Protein AF-A0A0L0W100-F1 (afdb_monomer_lite)

Secondary structure (DSSP, 8-state):
--HHHHHHHHHHHHHHHHHHHHHHHHHHH---EE-SSS-TT--EEEEEEEEEE-TTT-SEEEEEEEPEEPTT-TTEEE-TTTT--EEEEE-TT---PPTT-TT-SEEESSSSSS-HHHHEEEPPPPPGGG-STT---

Radius of gyration: 18.59 Å; chains: 1; bounding box: 37×62×39 Å

Organism: NCBI:txid1165861

Structure (mmCIF, N/CA/C/O backbone):
data_AF-A0A0L0W100-F1
#
_entry.id   AF-A0A0L0W100-F1
#
loop_
_atom_site.group_PDB
_atom_site.id
_atom_site.type_symbol
_atom_site.label_atom_id
_atom_site.label_alt_id
_atom_site.label_comp_id
_atom_site.label_asym_id
_atom_site.label_entity_id
_atom_site.label_seq_id
_atom_site.pdbx_PDB_ins_code
_atom_site.Cartn_x
_atom_site.Cartn_y
_atom_site.Cartn_z
_atom_site.occupancy
_atom_site.B_iso_or_equiv
_atom_site.auth_seq_id
_atom_site.auth_comp_id
_atom_site.auth_asym_id
_atom_site.auth_atom_id
_atom_site.pdbx_PDB_model_num
ATOM 1 N N . MET A 1 1 ? -12.380 48.234 16.133 1.00 44.94 1 MET A N 1
ATOM 2 C CA . MET A 1 1 ? -12.571 46.849 15.640 1.00 44.94 1 MET A CA 1
ATOM 3 C C . MET A 1 1 ? -11.277 46.047 15.811 1.00 44.94 1 MET A C 1
ATOM 5 O O . MET A 1 1 ? -10.502 45.949 14.878 1.00 44.94 1 MET A O 1
ATOM 9 N N . LEU A 1 2 ? -10.997 45.507 17.001 1.00 48.19 2 LEU A N 1
ATOM 10 C CA . LEU A 1 2 ? -9.831 44.625 17.254 1.00 48.19 2 LEU A CA 1
ATOM 11 C C . LEU A 1 2 ? -10.237 43.273 17.872 1.00 48.19 2 LEU A C 1
ATOM 13 O O . LEU A 1 2 ? -9.420 42.365 17.987 1.00 48.19 2 LEU A O 1
ATOM 17 N N . LEU A 1 3 ? -11.524 43.111 18.201 1.00 46.69 3 LEU A N 1
ATOM 18 C CA . LEU A 1 3 ? -12.111 41.881 18.743 1.00 46.69 3 LEU A CA 1
ATOM 19 C C . LEU A 1 3 ? -12.396 40.811 17.671 1.00 46.69 3 LEU A C 1
ATOM 21 O O . LEU A 1 3 ? -12.680 39.671 18.017 1.00 46.69 3 LEU A O 1
ATOM 25 N N . SER A 1 4 ? -12.295 41.143 16.378 1.00 55.00 4 SER A N 1
ATOM 26 C CA . SER A 1 4 ? -12.703 40.231 15.299 1.00 55.00 4 SER A CA 1
ATOM 27 C C . SER A 1 4 ? -11.618 39.242 14.865 1.00 55.00 4 SER A C 1
ATOM 29 O O . SER A 1 4 ? -11.954 38.184 14.356 1.00 55.00 4 SER A O 1
ATOM 31 N N . ILE A 1 5 ? -10.327 39.543 15.050 1.00 52.78 5 ILE A N 1
ATOM 32 C CA . ILE A 1 5 ? -9.242 38.723 14.470 1.00 52.78 5 ILE A CA 1
ATOM 33 C C . ILE A 1 5 ? -8.866 37.553 15.391 1.00 52.78 5 ILE A C 1
ATOM 35 O O . ILE A 1 5 ? -8.654 36.436 14.925 1.00 52.78 5 ILE A O 1
ATOM 39 N N . ARG A 1 6 ? -8.840 37.777 16.714 1.00 52.38 6 ARG A N 1
ATOM 40 C CA . ARG A 1 6 ? -8.508 36.723 17.690 1.00 52.38 6 ARG A CA 1
ATOM 41 C C . ARG A 1 6 ? -9.576 35.629 17.751 1.00 52.38 6 ARG A C 1
ATOM 43 O O . ARG A 1 6 ? -9.224 34.460 17.834 1.00 52.38 6 ARG A O 1
ATOM 50 N N . SER A 1 7 ? -10.856 35.984 17.640 1.00 54.03 7 SER A N 1
ATOM 51 C CA . SER A 1 7 ? -11.954 35.007 17.680 1.00 54.03 7 SER A CA 1
ATOM 52 C C . SER A 1 7 ? -12.000 34.107 16.436 1.00 54.03 7 SER A C 1
ATOM 54 O O . SER A 1 7 ? -12.275 32.917 16.558 1.00 54.03 7 SER A O 1
ATOM 56 N N . ILE A 1 8 ? -11.661 34.634 15.251 1.00 55.41 8 ILE A N 1
ATOM 57 C CA . ILE A 1 8 ? -11.603 33.851 13.999 1.00 55.41 8 ILE A CA 1
ATOM 58 C C . ILE A 1 8 ? -10.456 32.826 14.032 1.00 55.41 8 ILE A C 1
ATOM 60 O O . ILE A 1 8 ? -10.614 31.696 13.564 1.00 55.41 8 ILE A O 1
ATOM 64 N N . LEU A 1 9 ? -9.314 33.191 14.623 1.00 55.81 9 LEU A N 1
ATOM 65 C CA . LEU A 1 9 ? -8.173 32.282 14.774 1.00 55.81 9 LEU A CA 1
ATOM 66 C C . LEU A 1 9 ? -8.485 31.110 15.715 1.00 55.81 9 LEU A C 1
ATOM 68 O O . LEU A 1 9 ? -8.106 29.981 15.432 1.00 55.81 9 LEU A O 1
ATOM 72 N N . VAL A 1 10 ? -9.219 31.342 16.806 1.00 57.91 10 VAL A N 1
ATOM 73 C CA . VAL A 1 10 ? -9.572 30.266 17.750 1.00 57.91 10 VAL A CA 1
ATOM 74 C C . VAL A 1 10 ? -10.558 29.272 17.122 1.00 57.91 10 VAL A C 1
ATOM 76 O O . VAL A 1 10 ? -10.384 28.064 17.264 1.00 57.91 10 VAL A O 1
ATOM 79 N N . LEU A 1 11 ? -11.551 29.756 16.370 1.00 55.41 11 LEU A N 1
ATOM 80 C CA . LEU A 1 11 ? -12.544 28.901 15.704 1.00 55.41 11 LEU A CA 1
ATOM 81 C C . LEU A 1 11 ? -11.931 28.003 14.618 1.00 55.41 11 LEU A C 1
ATOM 83 O O . LEU A 1 11 ? -12.305 26.837 14.500 1.00 55.41 11 LEU A O 1
ATOM 87 N N . THR A 1 12 ? -10.963 28.511 13.852 1.00 57.66 12 THR A N 1
ATOM 88 C CA . THR A 1 12 ? -10.288 27.724 12.803 1.00 57.66 12 THR A CA 1
ATOM 89 C C . THR A 1 12 ? -9.385 26.630 13.378 1.00 57.66 12 THR A C 1
ATOM 91 O O . THR A 1 12 ? -9.369 25.521 12.847 1.00 57.66 12 THR A O 1
ATOM 94 N N . ILE A 1 13 ? -8.698 26.885 14.497 1.00 59.88 13 ILE A N 1
ATOM 95 C CA . ILE A 1 13 ? -7.870 25.873 15.179 1.00 59.88 13 ILE A CA 1
ATOM 96 C C . ILE A 1 13 ? -8.734 24.708 15.686 1.00 59.88 13 ILE A C 1
ATOM 98 O O . ILE A 1 13 ? -8.358 23.545 15.534 1.00 59.88 13 ILE A O 1
ATOM 102 N N . ILE A 1 14 ? -9.910 25.009 16.240 1.00 58.94 14 ILE A N 1
ATOM 103 C CA . ILE A 1 14 ? -10.836 24.002 16.768 1.00 58.94 14 ILE A CA 1
ATOM 104 C C . ILE A 1 14 ? -11.399 23.125 15.633 1.00 58.94 14 ILE A C 1
ATOM 106 O O . ILE A 1 14 ? -11.377 21.900 15.738 1.00 58.94 14 ILE A O 1
ATOM 110 N N . ALA A 1 15 ? -11.830 23.720 14.515 1.00 56.31 15 ALA A N 1
ATOM 111 C CA . ALA A 1 15 ? -12.375 22.975 13.374 1.00 56.31 15 ALA A CA 1
ATOM 112 C C . ALA A 1 15 ? -11.339 22.048 12.701 1.00 56.31 15 ALA A C 1
ATOM 114 O O . ALA A 1 15 ? -11.639 20.892 12.389 1.00 56.31 15 ALA A O 1
ATOM 115 N N . CYS A 1 16 ? -10.096 22.510 12.531 1.00 57.88 16 CYS A N 1
ATOM 116 C CA . CYS A 1 16 ? -9.009 21.666 12.023 1.00 57.88 16 CYS A CA 1
ATOM 117 C C . CYS A 1 16 ? -8.665 20.513 12.985 1.00 57.88 16 CYS A C 1
ATOM 119 O O . CYS A 1 16 ? -8.305 19.428 12.534 1.00 57.88 16 CYS A O 1
ATOM 121 N N . GLY A 1 17 ? -8.811 20.717 14.300 1.00 59.09 17 GLY A N 1
ATOM 122 C CA . GLY A 1 17 ? -8.607 19.671 15.304 1.00 59.09 17 GLY A CA 1
ATOM 123 C C . GLY A 1 17 ? -9.621 18.526 15.206 1.00 59.09 17 GLY A C 1
ATOM 124 O O . GLY A 1 17 ? -9.226 17.362 15.253 1.00 59.09 17 GLY A O 1
ATOM 125 N N . PHE A 1 18 ? -10.906 18.840 15.007 1.00 58.41 18 PHE A N 1
ATOM 126 C CA . PHE A 1 18 ? -11.958 17.826 14.853 1.00 58.41 18 PHE A CA 1
ATOM 127 C C . PHE A 1 18 ? -11.782 16.996 13.578 1.00 58.41 18 PHE A C 1
ATOM 129 O O . PHE A 1 18 ? -11.772 15.773 13.643 1.00 58.41 18 PHE A O 1
ATOM 136 N N . THR A 1 19 ? -11.521 17.643 12.439 1.00 61.91 19 THR A N 1
ATOM 137 C CA . THR A 1 19 ? -11.316 16.928 11.162 1.00 61.91 19 THR A CA 1
ATOM 138 C C . THR A 1 19 ? -10.099 15.995 11.183 1.00 61.91 19 THR A C 1
ATOM 140 O O . THR A 1 19 ? -10.142 14.902 10.617 1.00 61.91 19 THR A O 1
ATOM 143 N N . ALA A 1 20 ? -9.017 16.379 11.868 1.00 62.88 20 ALA A N 1
ATOM 144 C CA . ALA A 1 20 ? -7.853 15.517 12.053 1.00 62.88 20 ALA A CA 1
ATOM 145 C C . ALA A 1 20 ? -8.137 14.333 13.000 1.00 62.88 20 ALA A C 1
ATOM 147 O O . ALA A 1 20 ? -7.643 13.229 12.761 1.00 62.88 20 ALA A O 1
ATOM 148 N N . ALA A 1 21 ? -8.935 14.544 14.052 1.00 65.06 21 ALA A N 1
ATOM 149 C CA . ALA A 1 21 ? -9.349 13.489 14.977 1.00 65.06 21 ALA A CA 1
ATOM 150 C C . ALA A 1 21 ? -10.291 12.471 14.312 1.00 65.06 21 ALA A C 1
ATOM 152 O O . ALA A 1 21 ? -10.119 11.263 14.504 1.00 65.06 21 ALA A O 1
ATOM 153 N N . ASP A 1 22 ? -11.223 12.944 13.482 1.00 76.31 22 ASP A N 1
ATOM 154 C CA . ASP A 1 22 ? -12.117 12.094 12.695 1.00 76.31 22 ASP A CA 1
ATOM 155 C C . ASP A 1 22 ? -11.322 11.261 11.693 1.00 76.31 22 ASP A C 1
ATOM 157 O O . ASP A 1 22 ? -11.495 10.047 11.629 1.00 76.31 22 ASP A O 1
ATOM 161 N N . LEU A 1 23 ? -10.358 11.870 10.992 1.00 81.12 23 LEU A N 1
ATOM 162 C CA . LEU A 1 23 ? -9.498 11.144 10.061 1.00 81.12 23 LEU A CA 1
ATOM 163 C C . LEU A 1 23 ? -8.668 10.063 10.764 1.00 81.12 23 LEU A C 1
ATOM 165 O O . LEU A 1 23 ? -8.603 8.937 10.280 1.00 81.12 23 LEU A O 1
ATOM 169 N N . ALA A 1 24 ? -8.043 10.376 11.901 1.00 83.31 24 ALA A N 1
ATOM 170 C CA . ALA A 1 24 ? -7.253 9.399 12.649 1.00 83.31 24 ALA A CA 1
ATOM 171 C C . ALA A 1 24 ? -8.117 8.242 13.180 1.00 83.31 24 ALA A C 1
ATOM 173 O O . ALA A 1 24 ? -7.669 7.095 13.223 1.00 83.31 24 ALA A O 1
ATOM 174 N N . THR A 1 25 ? -9.357 8.534 13.572 1.00 83.56 25 THR A N 1
ATOM 175 C CA . THR A 1 25 ? -10.323 7.521 14.006 1.00 83.56 25 THR A CA 1
ATOM 176 C C . THR A 1 25 ? -10.759 6.647 12.833 1.00 83.56 25 THR A C 1
ATOM 178 O O . THR A 1 25 ? -10.712 5.420 12.924 1.00 83.56 25 THR A O 1
ATOM 181 N N . ASP A 1 26 ? -11.102 7.263 11.708 1.00 82.56 26 ASP A N 1
ATOM 182 C CA . ASP A 1 26 ? -11.509 6.583 10.483 1.00 82.56 26 ASP A CA 1
ATOM 183 C C . ASP A 1 26 ? -10.402 5.687 9.920 1.00 82.56 26 ASP A C 1
ATOM 185 O O . ASP A 1 26 ? -10.669 4.554 9.522 1.00 82.56 26 ASP A O 1
ATOM 189 N N . GLN A 1 27 ? -9.151 6.155 9.940 1.00 88.31 27 GLN A N 1
ATOM 190 C CA . GLN A 1 27 ? -7.984 5.376 9.523 1.00 88.31 27 GLN A CA 1
ATOM 191 C C . GLN A 1 27 ? -7.808 4.094 10.338 1.00 88.31 27 GLN A C 1
ATOM 193 O O . GLN A 1 27 ? -7.330 3.105 9.791 1.00 88.31 27 GLN A O 1
ATOM 198 N N . LYS A 1 28 ? -8.178 4.098 11.622 1.00 85.31 28 LYS A N 1
ATOM 199 C CA . LYS A 1 28 ? -8.081 2.913 12.484 1.00 85.31 28 LYS A CA 1
ATOM 200 C C . LYS A 1 28 ? -9.284 1.995 12.364 1.00 85.31 28 LYS A C 1
ATOM 202 O O . LYS A 1 28 ? -9.142 0.797 12.561 1.00 85.31 28 LYS A O 1
ATOM 207 N N . LYS A 1 29 ? -10.466 2.542 12.089 1.00 82.38 29 LYS A N 1
ATOM 208 C CA . LYS A 1 29 ? -11.707 1.769 12.143 1.00 82.38 29 LYS A CA 1
ATOM 209 C C . LYS A 1 29 ? -12.093 1.187 10.788 1.00 82.38 29 LYS A C 1
ATOM 211 O O . LYS A 1 29 ? -12.529 0.049 10.733 1.00 82.38 29 LYS A O 1
ATOM 216 N N . LYS A 1 30 ? -11.916 1.908 9.682 1.00 81.94 30 LYS A N 1
ATOM 217 C CA . LYS A 1 30 ? -12.447 1.466 8.383 1.00 81.94 30 LYS A CA 1
ATOM 218 C C . LYS A 1 30 ? -11.618 0.327 7.780 1.00 81.94 30 LYS A C 1
ATOM 220 O O . LYS A 1 30 ? -10.387 0.401 7.750 1.00 81.94 30 LYS A O 1
ATOM 225 N N . CYS A 1 31 ? -12.293 -0.693 7.257 1.00 80.88 31 CYS A N 1
ATOM 226 C CA . CYS A 1 31 ? -11.704 -1.793 6.494 1.00 80.88 31 CYS A CA 1
ATOM 227 C C . CYS A 1 31 ? -12.204 -1.712 5.048 1.00 80.88 31 CYS A C 1
ATOM 229 O O . CYS A 1 31 ? -13.339 -2.048 4.755 1.00 80.88 31 CYS A O 1
ATOM 231 N N . THR A 1 32 ? -11.385 -1.199 4.130 1.00 81.19 32 THR A N 1
ATOM 232 C CA . THR A 1 32 ? -11.808 -0.987 2.733 1.00 81.19 32 THR A CA 1
ATOM 233 C C . THR A 1 32 ? -11.175 -1.975 1.759 1.00 81.19 32 THR A C 1
ATOM 235 O O . THR A 1 32 ? -11.518 -1.947 0.585 1.00 81.19 32 THR A O 1
ATOM 238 N N . TYR A 1 33 ? -10.215 -2.791 2.205 1.00 84.00 33 TYR A N 1
ATOM 239 C CA . TYR A 1 33 ? -9.621 -3.903 1.453 1.00 84.00 33 TYR A CA 1
ATOM 240 C C . TYR A 1 33 ? -8.834 -4.835 2.389 1.00 84.00 33 TYR A C 1
ATOM 242 O O . TYR A 1 33 ? -8.598 -4.503 3.556 1.00 84.00 33 TYR A O 1
ATOM 250 N N . GLY A 1 34 ? -8.400 -5.994 1.877 1.00 85.62 34 GLY A N 1
ATOM 251 C CA . GLY A 1 34 ? -7.589 -6.943 2.640 1.00 85.62 34 GLY A CA 1
ATOM 252 C C . GL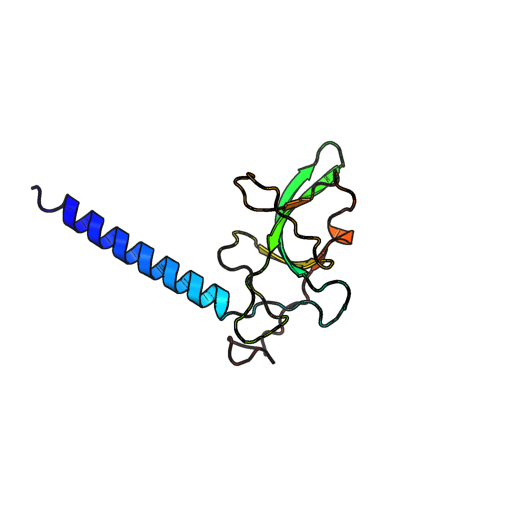Y A 1 34 ? -6.469 -7.609 1.840 1.00 85.62 34 GLY A C 1
ATOM 253 O O . GLY A 1 34 ? -6.604 -7.859 0.645 1.00 85.62 34 GLY A O 1
ATOM 254 N N . CYS A 1 35 ? -5.366 -7.925 2.525 1.00 86.50 35 CYS A N 1
ATOM 255 C CA . CYS A 1 35 ? -4.168 -8.545 1.946 1.00 86.50 35 CYS A CA 1
ATOM 256 C C . CYS A 1 35 ? -3.754 -9.818 2.692 1.00 86.50 35 CYS A C 1
ATOM 258 O O . CYS A 1 35 ? -4.058 -10.003 3.868 1.00 86.50 35 CYS A O 1
ATOM 260 N N . GLY A 1 36 ? -3.050 -10.722 2.003 1.00 76.19 36 GLY A N 1
ATOM 261 C CA . GLY A 1 36 ? -2.581 -11.988 2.575 1.00 76.19 36 GLY A CA 1
ATOM 262 C C . GLY A 1 36 ? -3.624 -13.109 2.678 1.00 76.19 36 GLY A C 1
ATOM 263 O O . GLY A 1 36 ? -3.262 -14.200 3.109 1.00 76.19 36 GLY A O 1
ATOM 264 N N . ARG A 1 37 ? -4.884 -12.879 2.266 1.00 66.19 37 ARG A N 1
ATOM 265 C CA . ARG A 1 37 ? -5.940 -13.914 2.226 1.00 66.19 37 ARG A CA 1
ATOM 266 C C . ARG A 1 37 ? -5.812 -14.850 1.016 1.00 66.19 37 ARG A C 1
ATOM 268 O O . ARG A 1 37 ? -5.891 -16.059 1.179 1.00 66.19 37 ARG A O 1
ATOM 275 N N . ALA A 1 38 ? -5.583 -14.298 -0.179 1.00 63.06 38 ALA A N 1
ATOM 276 C CA . ALA A 1 38 ? -5.505 -15.069 -1.430 1.00 63.06 38 ALA A CA 1
ATOM 277 C C . ALA A 1 38 ? -4.071 -15.467 -1.832 1.00 63.06 38 ALA A C 1
ATOM 279 O O . ALA A 1 38 ? -3.869 -16.468 -2.511 1.00 63.06 38 ALA A O 1
ATOM 280 N N . ASN A 1 39 ? -3.065 -14.694 -1.412 1.00 73.06 39 ASN A N 1
ATOM 281 C CA . ASN A 1 39 ? -1.659 -14.952 -1.711 1.00 73.06 39 ASN A CA 1
ATOM 282 C C . ASN A 1 39 ? -0.803 -14.661 -0.472 1.00 73.06 39 ASN A C 1
ATOM 284 O O . ASN A 1 39 ? -0.662 -13.511 -0.051 1.00 73.06 39 ASN A O 1
ATOM 288 N N . SER A 1 40 ? -0.212 -15.709 0.103 1.00 75.56 40 SER A N 1
ATOM 289 C CA . SER A 1 40 ? 0.587 -15.628 1.331 1.00 75.56 40 SER A CA 1
ATOM 290 C C . SER A 1 40 ? 1.909 -14.868 1.163 1.00 75.56 40 SER A C 1
ATOM 292 O O . SER A 1 40 ? 2.488 -14.445 2.165 1.00 75.56 40 SER A O 1
ATOM 294 N N . ALA A 1 41 ? 2.376 -14.643 -0.071 1.00 82.50 41 ALA A N 1
ATOM 295 C CA . ALA A 1 41 ? 3.546 -13.814 -0.357 1.00 82.50 41 ALA A CA 1
ATOM 296 C C . ALA A 1 41 ? 3.219 -12.306 -0.356 1.00 82.50 41 ALA A C 1
ATOM 2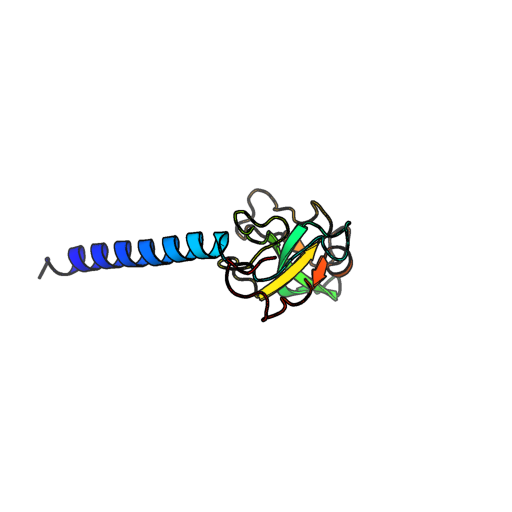98 O O . ALA A 1 41 ? 4.097 -11.484 -0.074 1.00 82.50 41 ALA A O 1
ATOM 299 N N . MET A 1 42 ? 1.958 -11.935 -0.615 1.00 85.38 42 MET A N 1
ATOM 300 C CA . MET A 1 42 ? 1.499 -10.546 -0.752 1.00 85.38 42 MET A CA 1
ATOM 301 C C . MET A 1 42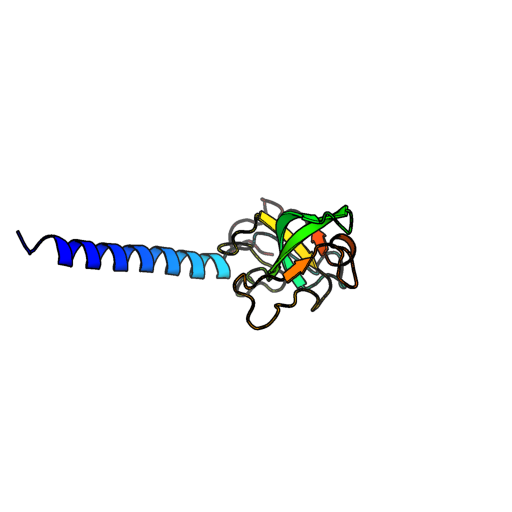 ? 0.737 -10.075 0.488 1.00 85.38 42 MET A C 1
ATOM 303 O O . MET A 1 42 ? -0.487 -9.930 0.496 1.00 85.38 42 MET A O 1
ATOM 307 N N . ARG A 1 43 ? 1.489 -9.890 1.577 1.00 85.19 43 ARG A N 1
ATOM 308 C CA . ARG A 1 43 ? 0.954 -9.549 2.907 1.00 85.19 43 ARG A CA 1
ATOM 309 C C . ARG A 1 43 ? 1.085 -8.076 3.269 1.00 85.19 43 ARG A C 1
ATOM 311 O O . ARG A 1 43 ? 0.545 -7.673 4.293 1.00 85.19 43 ARG A O 1
ATOM 318 N N . GLU A 1 44 ? 1.818 -7.287 2.489 1.00 91.88 44 GLU A N 1
ATOM 319 C CA . GLU A 1 44 ? 1.998 -5.871 2.789 1.00 91.88 44 GLU A CA 1
ATOM 320 C C . GLU A 1 44 ? 0.949 -5.042 2.051 1.00 91.88 44 GLU A C 1
ATOM 322 O O . GLU A 1 44 ? 0.951 -4.966 0.828 1.00 91.88 44 GLU A O 1
ATOM 327 N N . ALA A 1 45 ? 0.040 -4.429 2.801 1.00 91.94 45 ALA A N 1
ATOM 328 C CA . ALA A 1 45 ? -0.985 -3.566 2.240 1.00 91.94 45 ALA A CA 1
ATOM 329 C C . ALA A 1 45 ? -0.418 -2.204 1.836 1.00 91.94 45 ALA A C 1
ATOM 331 O O . ALA A 1 45 ? 0.290 -1.547 2.610 1.00 91.94 45 ALA A O 1
ATOM 332 N N . GLY A 1 46 ? -0.769 -1.774 0.631 1.00 94.12 46 GLY A N 1
ATOM 333 C CA . GLY A 1 46 ? -0.356 -0.514 0.052 1.00 94.12 46 GLY A CA 1
ATOM 334 C C . GLY A 1 46 ? -1.519 0.279 -0.526 1.00 94.12 46 GLY A C 1
ATOM 335 O O . GLY A 1 46 ? -2.572 -0.241 -0.880 1.00 94.12 46 GLY A O 1
ATOM 336 N N . CYS A 1 47 ? -1.281 1.570 -0.653 1.00 94.00 47 CYS A N 1
ATOM 337 C CA . CYS A 1 47 ? -2.081 2.508 -1.409 1.00 94.00 47 CYS A CA 1
ATOM 338 C C . CYS A 1 47 ? -1.178 3.041 -2.512 1.00 94.00 47 CYS A C 1
ATOM 340 O O . CYS A 1 47 ? -0.037 3.419 -2.239 1.00 94.00 47 CYS A O 1
ATOM 342 N N . ALA A 1 48 ? -1.659 3.021 -3.746 1.00 94.75 48 ALA A N 1
ATOM 343 C CA . ALA A 1 48 ? -0.911 3.426 -4.918 1.00 94.75 48 ALA A CA 1
ATOM 344 C C . ALA A 1 48 ? -1.577 4.624 -5.602 1.00 94.75 48 ALA A C 1
ATOM 346 O O . ALA A 1 48 ? -2.801 4.785 -5.586 1.00 94.75 48 ALA A O 1
ATOM 347 N N . LEU A 1 49 ? -0.755 5.466 -6.216 1.00 94.19 49 LEU A N 1
ATOM 348 C CA . LEU A 1 49 ? -1.188 6.539 -7.100 1.00 94.19 49 LEU A CA 1
ATOM 349 C C . LEU A 1 49 ? -0.300 6.543 -8.339 1.00 94.19 49 LEU A C 1
ATOM 351 O O . LEU A 1 49 ? 0.918 6.683 -8.225 1.00 94.19 49 LEU A O 1
ATOM 355 N N . ARG A 1 50 ? -0.911 6.430 -9.518 1.00 94.12 50 ARG A N 1
ATOM 356 C CA . ARG A 1 50 ? -0.208 6.634 -10.785 1.00 94.12 50 ARG A CA 1
ATOM 357 C C . ARG A 1 50 ? 0.069 8.121 -10.948 1.00 94.12 50 ARG A C 1
ATOM 359 O O . ARG A 1 50 ? -0.865 8.918 -10.952 1.00 94.12 50 ARG A O 1
ATOM 366 N N . VAL A 1 51 ? 1.337 8.488 -11.085 1.00 93.00 51 VAL A N 1
ATOM 367 C CA . VAL A 1 51 ? 1.766 9.891 -11.218 1.00 93.00 51 VAL A CA 1
ATOM 368 C C . VAL A 1 51 ? 2.281 10.239 -12.610 1.00 93.00 51 VAL A C 1
ATOM 370 O O . VAL A 1 51 ? 2.521 11.406 -12.895 1.00 93.00 51 VAL A O 1
ATOM 373 N N . GLY A 1 52 ? 2.418 9.252 -13.495 1.00 93.69 52 GLY A N 1
ATOM 374 C CA . GLY A 1 52 ? 2.796 9.482 -14.882 1.00 93.69 52 GLY A CA 1
ATOM 375 C C . GLY A 1 52 ? 3.453 8.263 -15.502 1.00 93.69 52 GLY A C 1
ATOM 376 O O . GLY A 1 52 ? 3.201 7.134 -15.085 1.00 93.69 52 GLY A O 1
ATOM 377 N N . ARG A 1 53 ? 4.310 8.518 -16.488 1.00 93.88 53 ARG A N 1
ATOM 378 C CA . ARG A 1 53 ? 5.131 7.521 -17.171 1.00 93.88 53 ARG A CA 1
ATOM 379 C C . ARG A 1 53 ? 6.580 7.987 -17.149 1.00 93.88 53 ARG A C 1
ATOM 381 O O . ARG A 1 53 ? 6.851 9.148 -17.443 1.00 93.88 53 ARG A O 1
ATOM 388 N N . ASN A 1 54 ? 7.500 7.103 -16.801 1.00 92.19 54 ASN A N 1
ATOM 389 C CA . ASN A 1 54 ? 8.923 7.386 -16.854 1.00 92.19 54 ASN A CA 1
ATOM 390 C C . ASN A 1 54 ? 9.392 7.357 -18.317 1.00 92.19 54 ASN A C 1
ATOM 392 O O . ASN A 1 54 ? 9.187 6.378 -19.032 1.00 92.19 54 ASN A O 1
ATOM 396 N N . GLU A 1 55 ? 10.018 8.442 -18.769 1.00 92.62 55 GLU A N 1
ATOM 397 C CA . GLU A 1 55 ? 10.445 8.604 -20.164 1.00 92.62 55 GLU A CA 1
ATOM 398 C C . GLU A 1 55 ? 11.595 7.673 -20.565 1.00 92.62 55 GLU A C 1
ATOM 400 O O . GLU A 1 55 ? 11.707 7.320 -21.734 1.00 92.62 55 GLU A O 1
ATOM 405 N N . LYS A 1 56 ? 12.436 7.259 -19.609 1.00 91.25 56 LYS A N 1
ATOM 406 C CA . LYS A 1 56 ? 13.605 6.402 -19.857 1.00 91.25 56 LYS A CA 1
ATOM 407 C C . LYS A 1 56 ? 13.242 4.924 -19.877 1.00 91.25 56 LYS A C 1
ATOM 409 O O . LYS A 1 56 ? 13.719 4.183 -20.727 1.00 91.25 56 LYS A O 1
ATOM 414 N N . THR A 1 57 ? 12.435 4.487 -18.915 1.00 90.50 57 THR A N 1
ATOM 415 C CA . THR A 1 57 ? 12.058 3.072 -18.760 1.00 90.50 57 THR A CA 1
ATOM 416 C C . THR A 1 57 ? 10.787 2.734 -19.534 1.00 90.50 57 THR A C 1
ATOM 418 O O . THR A 1 57 ? 10.462 1.562 -19.706 1.00 90.50 57 THR A O 1
ATOM 421 N N . HIS A 1 58 ? 10.046 3.753 -19.983 1.00 91.19 58 HIS A N 1
ATOM 422 C CA . HIS A 1 58 ? 8.718 3.644 -20.585 1.00 91.19 58 HIS A CA 1
ATOM 423 C C . HIS A 1 58 ? 7.679 2.931 -19.703 1.00 91.19 58 HIS A C 1
ATOM 425 O O . HIS A 1 58 ? 6.605 2.584 -20.208 1.00 91.19 58 HIS A O 1
ATOM 431 N N . GLN A 1 59 ? 7.955 2.752 -18.409 1.00 90.81 59 GLN A N 1
ATOM 432 C CA . GLN A 1 59 ? 7.030 2.178 -17.434 1.00 90.81 59 GLN A CA 1
ATOM 433 C C . GLN A 1 59 ? 6.185 3.263 -16.767 1.00 90.81 59 GLN A C 1
ATOM 435 O O . GLN A 1 59 ? 6.561 4.437 -16.730 1.00 90.81 59 GLN A O 1
ATOM 440 N N . ASP A 1 60 ? 5.030 2.871 -16.238 1.00 93.19 60 ASP A N 1
ATOM 441 C CA . ASP A 1 60 ? 4.230 3.759 -15.404 1.00 93.19 60 ASP A CA 1
ATOM 442 C C . ASP A 1 60 ? 4.959 4.074 -14.092 1.00 93.19 60 ASP A C 1
ATOM 444 O O . ASP A 1 60 ? 5.550 3.200 -13.460 1.00 93.19 60 ASP A O 1
ATOM 448 N N . SER A 1 61 ? 4.884 5.337 -13.677 1.00 92.75 61 SER A N 1
ATOM 449 C CA . SER A 1 61 ? 5.420 5.809 -12.405 1.00 92.75 61 SER A CA 1
ATOM 450 C C . SER A 1 61 ? 4.327 5.807 -11.346 1.00 92.75 61 SER A C 1
ATOM 452 O O . SER A 1 61 ? 3.283 6.450 -11.505 1.00 92.75 61 SER A O 1
ATOM 454 N N . TRP A 1 62 ? 4.599 5.141 -10.232 1.00 93.44 62 TRP A N 1
ATOM 455 C CA . TRP A 1 62 ? 3.695 4.978 -9.103 1.00 93.44 62 TRP A CA 1
ATOM 456 C C . TRP A 1 62 ? 4.298 5.554 -7.826 1.00 93.44 62 TRP A C 1
ATOM 458 O O . TRP A 1 62 ? 5.485 5.386 -7.547 1.00 93.44 62 TRP A O 1
ATOM 468 N N . LEU A 1 63 ? 3.457 6.197 -7.020 1.00 93.00 63 LEU A N 1
ATOM 469 C CA . LEU A 1 63 ? 3.735 6.467 -5.615 1.00 93.00 63 LEU A CA 1
ATOM 470 C C . LEU A 1 63 ? 3.041 5.414 -4.759 1.00 93.00 63 LEU A C 1
ATOM 472 O O . LEU A 1 63 ? 1.846 5.189 -4.929 1.00 93.00 63 LEU A O 1
ATOM 476 N N . LEU A 1 64 ? 3.771 4.827 -3.815 1.00 93.69 64 LEU A N 1
ATOM 477 C CA . LEU A 1 64 ? 3.280 3.818 -2.881 1.00 93.69 64 LEU A CA 1
ATOM 478 C C . LEU A 1 64 ? 3.413 4.292 -1.432 1.00 93.69 64 LEU A C 1
ATOM 480 O O . LEU A 1 64 ? 4.489 4.701 -0.989 1.00 93.69 64 LEU A O 1
ATOM 484 N N . LYS A 1 65 ? 2.324 4.191 -0.674 1.00 93.50 65 LYS A N 1
ATOM 485 C CA . LYS A 1 65 ? 2.307 4.296 0.791 1.00 93.50 65 LYS A CA 1
ATOM 486 C C . LYS A 1 65 ? 1.756 3.012 1.381 1.00 93.50 65 LYS A C 1
ATOM 488 O O . LYS A 1 65 ? 0.957 2.333 0.754 1.00 93.50 65 LYS A O 1
ATOM 493 N N . LYS A 1 66 ? 2.157 2.693 2.603 1.00 93.31 66 LYS A N 1
ATOM 494 C CA . LYS A 1 66 ? 1.537 1.643 3.408 1.00 93.31 66 LYS A CA 1
ATOM 495 C C . LYS A 1 66 ? 0.084 2.013 3.689 1.00 93.31 66 LYS A C 1
ATOM 497 O O . LYS A 1 66 ? -0.204 3.169 4.006 1.00 93.31 66 LYS A O 1
ATOM 502 N N . GLY A 1 67 ? -0.797 1.026 3.581 1.00 92.25 67 GLY A N 1
ATOM 503 C CA . GLY A 1 67 ? -2.179 1.146 4.029 1.00 92.25 67 GLY A CA 1
ATOM 504 C C . GLY A 1 67 ? -2.273 1.345 5.539 1.00 92.25 67 GLY A C 1
ATOM 505 O O . GLY A 1 67 ? -1.400 0.901 6.291 1.00 92.25 67 GLY A O 1
ATOM 506 N N . ASN A 1 68 ? -3.346 1.991 5.988 1.00 91.19 68 ASN A N 1
ATOM 507 C CA . ASN A 1 68 ? -3.643 2.098 7.411 1.00 91.19 68 ASN A CA 1
ATOM 508 C C . ASN A 1 68 ? -4.229 0.764 7.887 1.00 91.19 68 ASN A C 1
ATOM 510 O O . ASN A 1 68 ? -5.208 0.322 7.286 1.00 91.19 68 ASN A O 1
ATOM 514 N N . PRO A 1 69 ? -3.655 0.108 8.908 1.00 90.75 69 PRO A N 1
ATOM 515 C CA . PRO A 1 69 ? -4.222 -1.116 9.457 1.00 90.75 69 PRO A CA 1
ATOM 516 C C . PRO A 1 69 ? -5.513 -0.826 10.220 1.00 90.75 69 PRO A C 1
ATOM 518 O O . PRO A 1 69 ? -5.593 0.156 10.962 1.00 90.75 69 PRO A O 1
ATOM 521 N N . THR A 1 70 ? -6.485 -1.722 10.088 1.00 87.38 70 THR A N 1
ATOM 522 C CA . THR A 1 70 ? -7.706 -1.691 10.890 1.00 87.38 70 THR A CA 1
ATOM 523 C C . THR A 1 70 ? -7.437 -2.274 12.283 1.00 87.38 70 THR A C 1
ATOM 525 O O . THR A 1 70 ? -6.945 -3.395 12.430 1.00 87.38 70 THR A O 1
ATOM 528 N N . GLU A 1 71 ? -7.733 -1.505 13.328 1.00 87.81 71 GLU A N 1
ATOM 529 C CA . GLU A 1 71 ? -7.519 -1.887 14.723 1.00 87.81 71 GLU A CA 1
ATOM 530 C C . GLU A 1 71 ? -8.376 -3.103 15.089 1.00 87.81 71 GLU A C 1
ATOM 532 O O . GLU A 1 71 ? -9.581 -3.102 14.875 1.00 87.81 71 GLU A O 1
ATOM 537 N N . GLY A 1 72 ? -7.754 -4.156 15.624 1.00 84.56 72 GLY A N 1
ATOM 538 C CA . GLY A 1 72 ? -8.451 -5.397 15.981 1.00 84.56 72 GLY A CA 1
ATOM 539 C C . GLY A 1 72 ? -8.727 -6.357 14.816 1.00 84.56 72 GLY A C 1
ATOM 540 O O . GLY A 1 72 ? -9.107 -7.495 15.075 1.00 84.56 72 GLY A O 1
ATOM 541 N N . HIS A 1 73 ? -8.452 -5.968 13.564 1.00 83.81 73 HIS A N 1
ATOM 542 C CA . HIS A 1 73 ? -8.738 -6.779 12.372 1.00 83.81 73 HIS A CA 1
ATOM 543 C C . HIS A 1 73 ? -7.472 -7.004 11.514 1.00 83.81 73 HIS A C 1
ATOM 545 O O . HIS A 1 73 ? -7.250 -6.317 10.513 1.00 83.81 73 HIS A O 1
ATOM 551 N N . PRO A 1 74 ? -6.596 -7.967 11.874 1.00 84.88 74 PRO A N 1
ATOM 552 C CA . PRO A 1 74 ? -5.395 -8.272 11.100 1.00 84.88 74 PRO A CA 1
ATOM 553 C C . PRO A 1 74 ? -5.707 -8.646 9.646 1.00 84.88 74 PRO A C 1
ATOM 555 O O . PRO A 1 74 ? -6.577 -9.469 9.375 1.00 84.88 74 PRO A O 1
ATOM 558 N N . GLY A 1 75 ? -4.944 -8.083 8.708 1.00 83.62 75 GLY A N 1
ATOM 559 C CA . GLY A 1 75 ? -5.135 -8.325 7.275 1.00 83.62 75 GLY A CA 1
ATOM 560 C C . GLY A 1 75 ? -6.113 -7.363 6.598 1.0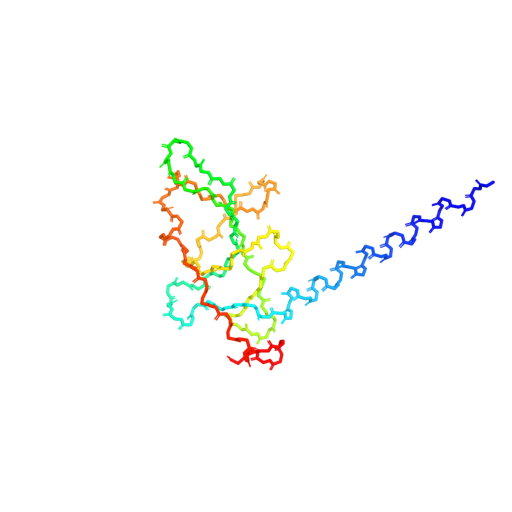0 83.62 75 GLY A C 1
ATOM 561 O O . GLY A 1 75 ? -6.221 -7.420 5.375 1.00 83.62 75 GLY A O 1
ATOM 562 N N . TYR A 1 76 ? -6.748 -6.465 7.357 1.00 85.81 76 TYR A N 1
ATOM 563 C CA . TYR A 1 76 ? -7.645 -5.427 6.859 1.00 85.81 76 TYR A CA 1
ATOM 564 C C . TYR A 1 76 ? -7.037 -4.033 6.946 1.00 85.81 76 TYR A C 1
ATOM 566 O O . TYR A 1 76 ? -6.330 -3.701 7.904 1.00 85.81 76 TYR A O 1
ATOM 574 N N . TYR A 1 77 ? -7.298 -3.234 5.910 1.00 88.75 77 TYR A N 1
ATOM 575 C CA . TYR A 1 77 ? -6.647 -1.946 5.719 1.00 88.75 77 TYR A CA 1
ATOM 576 C C . TYR A 1 77 ? -7.547 -0.929 5.012 1.00 88.75 77 TYR A C 1
ATOM 578 O O . TYR A 1 77 ? -8.576 -1.273 4.429 1.00 88.75 77 TYR A O 1
ATOM 586 N N . ASN A 1 78 ? -7.124 0.336 5.016 1.00 89.31 78 ASN A N 1
ATOM 587 C CA . ASN A 1 78 ? -7.703 1.400 4.196 1.00 89.31 78 ASN A CA 1
ATOM 588 C C . ASN A 1 78 ? -6.641 2.390 3.679 1.00 89.31 78 ASN A C 1
ATOM 590 O O . ASN A 1 78 ? -5.485 2.370 4.104 1.00 89.31 78 ASN A O 1
ATOM 594 N N . CYS A 1 79 ? -7.046 3.272 2.758 1.00 90.94 79 CYS A N 1
ATOM 595 C CA . CYS A 1 79 ? -6.192 4.312 2.164 1.00 90.94 79 CYS A CA 1
ATOM 596 C C . CYS A 1 79 ? -6.540 5.742 2.600 1.00 90.94 79 CYS A C 1
ATOM 598 O O . CYS A 1 79 ? -6.087 6.714 1.987 1.00 90.94 79 CYS A O 1
ATOM 600 N N . LEU A 1 80 ? -7.321 5.907 3.667 1.00 88.44 80 LEU A N 1
ATOM 601 C CA . LEU A 1 80 ? -7.794 7.218 4.108 1.00 88.44 80 LEU A CA 1
ATOM 602 C C . LEU A 1 80 ? -6.630 8.120 4.524 1.00 88.44 80 LEU A C 1
ATOM 604 O O . LEU A 1 80 ? -5.687 7.693 5.190 1.00 88.44 80 LEU A O 1
ATOM 608 N N . GLY A 1 81 ? -6.662 9.377 4.085 1.00 86.38 81 GLY A N 1
ATOM 609 C CA . GLY A 1 81 ? -5.608 10.355 4.374 1.00 86.38 81 GLY A CA 1
ATOM 610 C C . GLY A 1 81 ? -4.262 10.094 3.684 1.00 86.38 81 GLY A C 1
ATOM 611 O O . GLY A 1 81 ? -3.325 10.865 3.875 1.00 86.38 81 GLY A O 1
ATOM 612 N N . THR A 1 82 ? -4.133 9.047 2.858 1.00 86.50 82 THR A N 1
ATOM 613 C CA . THR A 1 82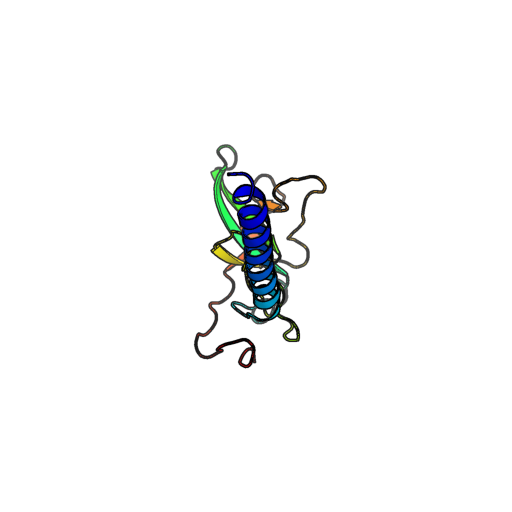 ? -2.879 8.771 2.129 1.00 86.50 82 THR A CA 1
ATOM 614 C C . THR A 1 82 ? -2.705 9.658 0.891 1.00 86.50 82 THR A C 1
ATOM 616 O O . THR A 1 82 ? -1.569 9.883 0.458 1.00 86.50 82 THR A O 1
ATOM 619 N N . GLY A 1 83 ? -3.812 10.189 0.351 1.00 85.94 83 GLY A N 1
ATOM 620 C CA . GLY A 1 83 ? -3.855 10.917 -0.923 1.00 85.94 83 GLY A CA 1
ATOM 621 C C . GLY A 1 83 ? -3.744 10.006 -2.151 1.00 85.94 83 GLY A C 1
ATOM 622 O O . GLY A 1 83 ? -3.376 10.470 -3.224 1.00 85.94 83 GLY A O 1
ATOM 623 N N . MET A 1 84 ? -4.002 8.709 -1.981 1.00 88.50 84 MET A N 1
ATOM 624 C CA . MET A 1 84 ? -3.860 7.668 -3.000 1.00 88.50 84 MET A CA 1
ATOM 625 C C . MET A 1 84 ? -5.201 6.966 -3.215 1.00 88.50 84 MET A C 1
ATOM 627 O O . MET A 1 84 ? -6.019 6.912 -2.297 1.00 88.50 84 MET A O 1
ATOM 631 N N . ASN A 1 85 ? -5.437 6.447 -4.420 1.00 84.62 85 ASN A N 1
ATOM 632 C CA . ASN A 1 85 ? -6.760 5.980 -4.849 1.00 84.62 85 ASN A CA 1
ATOM 633 C C . ASN A 1 85 ? -6.805 4.516 -5.305 1.00 84.62 85 ASN A C 1
ATOM 635 O O . ASN A 1 85 ? -7.884 4.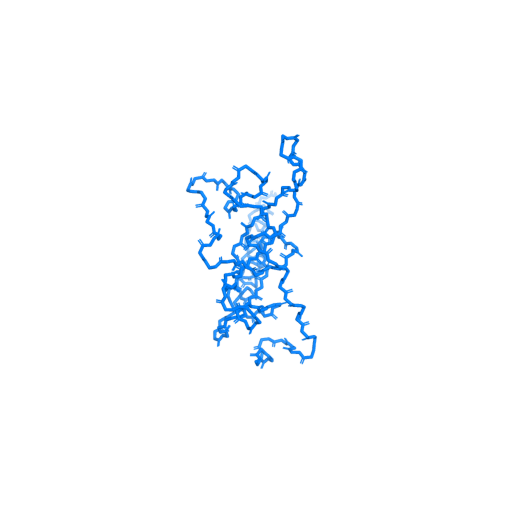034 -5.636 1.00 84.62 85 ASN A O 1
ATOM 639 N N . ARG A 1 86 ? -5.671 3.806 -5.312 1.00 90.62 86 ARG A N 1
ATOM 640 C CA . ARG A 1 86 ? -5.601 2.402 -5.727 1.00 90.62 86 ARG A CA 1
ATOM 641 C C . ARG A 1 86 ? -5.147 1.511 -4.562 1.00 90.62 86 ARG A C 1
ATOM 643 O O . ARG A 1 86 ? -3.971 1.571 -4.203 1.00 90.62 86 ARG A O 1
ATOM 650 N N . PRO A 1 87 ? -6.036 0.722 -3.936 1.00 91.75 87 PRO A N 1
ATOM 651 C CA . PRO A 1 87 ? -5.643 -0.237 -2.908 1.00 91.75 87 PRO A CA 1
ATOM 652 C C . PRO A 1 87 ? -4.902 -1.421 -3.540 1.00 91.75 87 PRO A C 1
ATOM 654 O O . PRO A 1 87 ? -5.346 -1.983 -4.540 1.00 91.75 87 PRO A O 1
ATOM 657 N N . VAL A 1 88 ? -3.763 -1.802 -2.964 1.00 93.38 88 VAL A N 1
ATOM 658 C CA . VAL A 1 88 ? -2.899 -2.861 -3.498 1.00 93.38 88 VAL A CA 1
ATOM 659 C C . VAL A 1 88 ? -2.362 -3.772 -2.402 1.00 93.38 88 VAL A C 1
ATOM 661 O O . VAL A 1 88 ? -2.156 -3.356 -1.261 1.00 93.38 88 VAL A O 1
ATOM 664 N N . CYS A 1 89 ? -2.083 -5.019 -2.765 1.00 93.38 89 CYS A N 1
ATOM 665 C CA . CYS A 1 89 ? -1.347 -5.966 -1.943 1.00 93.38 89 CYS A CA 1
ATOM 666 C C . CYS A 1 89 ? 0.029 -6.204 -2.552 1.00 93.38 89 CYS A C 1
ATOM 668 O O . CYS A 1 89 ? 0.155 -6.685 -3.677 1.00 93.38 89 CYS A O 1
ATOM 670 N N . CYS A 1 90 ? 1.062 -5.874 -1.789 1.00 93.19 90 CYS A N 1
ATOM 671 C CA . CYS A 1 90 ? 2.450 -5.963 -2.198 1.00 93.19 90 CYS A CA 1
ATOM 672 C C . CYS A 1 90 ? 3.172 -7.118 -1.505 1.00 93.19 90 CYS A C 1
ATOM 674 O O . CYS A 1 90 ? 2.785 -7.590 -0.426 1.00 93.19 90 CYS A O 1
ATOM 676 N N . LEU A 1 91 ? 4.258 -7.563 -2.134 1.00 92.06 91 LEU A N 1
ATOM 677 C CA . LEU A 1 91 ? 5.213 -8.488 -1.541 1.00 92.06 91 LEU A CA 1
ATOM 678 C C . LEU A 1 91 ? 5.680 -7.972 -0.176 1.00 92.06 91 LEU A C 1
ATOM 680 O O . LEU A 1 91 ? 5.916 -6.781 0.023 1.00 92.06 91 LEU A O 1
ATOM 684 N N . ASN A 1 92 ? 5.816 -8.892 0.774 1.00 88.38 92 ASN A N 1
ATOM 685 C CA . ASN A 1 92 ? 6.147 -8.549 2.152 1.00 88.38 92 ASN A CA 1
ATOM 686 C C . ASN A 1 92 ? 7.456 -7.736 2.261 1.00 88.38 92 ASN A C 1
ATOM 688 O O . ASN A 1 92 ? 8.495 -8.157 1.749 1.00 88.38 92 ASN A O 1
ATOM 692 N N . LYS A 1 93 ? 7.415 -6.620 3.002 1.00 86.38 93 LYS A N 1
ATOM 693 C CA . LYS A 1 93 ? 8.537 -5.693 3.255 1.00 86.38 93 LYS A CA 1
ATOM 694 C C . LYS A 1 93 ? 9.099 -5.016 1.996 1.00 86.38 93 LYS A C 1
ATOM 696 O O . LYS A 1 93 ? 10.264 -4.616 1.996 1.00 86.38 93 LYS A O 1
ATOM 701 N N . LYS A 1 94 ? 8.309 -4.891 0.928 1.00 87.62 94 LYS A N 1
ATOM 702 C CA . LYS A 1 94 ? 8.713 -4.208 -0.307 1.00 87.62 94 LYS A CA 1
ATOM 703 C C . LYS A 1 94 ? 8.237 -2.761 -0.393 1.00 87.62 94 LYS A C 1
ATOM 705 O O . LYS A 1 94 ? 8.795 -2.030 -1.202 1.00 87.62 94 LYS A O 1
ATOM 710 N N . ILE A 1 95 ? 7.315 -2.305 0.463 1.00 89.56 95 ILE A N 1
ATOM 711 C CA . ILE A 1 95 ? 6.995 -0.872 0.576 1.00 89.56 95 ILE A CA 1
ATOM 712 C C . ILE A 1 95 ? 7.993 -0.208 1.534 1.00 89.56 95 ILE A C 1
ATOM 714 O O . ILE A 1 95 ? 7.823 -0.218 2.760 1.00 89.56 95 ILE A O 1
ATOM 718 N N . VAL A 1 96 ? 9.050 0.376 0.966 1.00 86.88 96 VAL A N 1
ATOM 719 C CA . VAL A 1 96 ? 10.152 0.995 1.716 1.00 86.88 96 VAL A CA 1
ATOM 720 C C . VAL A 1 96 ? 10.188 2.498 1.463 1.00 86.88 96 VAL A C 1
ATOM 722 O O . VAL A 1 96 ? 10.208 2.952 0.323 1.00 86.88 96 VAL A O 1
ATOM 725 N N . TYR A 1 97 ? 10.222 3.284 2.537 1.00 83.19 97 TYR A N 1
ATOM 726 C CA . TYR A 1 97 ? 10.356 4.733 2.440 1.00 83.19 97 TYR A CA 1
ATOM 727 C C . TYR A 1 97 ? 11.816 5.146 2.515 1.00 83.19 97 TYR A C 1
ATOM 729 O O . TYR A 1 97 ? 12.516 4.794 3.465 1.00 83.19 97 TYR A O 1
ATOM 737 N N . THR A 1 98 ? 12.251 5.951 1.551 1.00 71.50 98 THR A N 1
ATOM 738 C CA . THR A 1 98 ? 13.572 6.571 1.592 1.00 71.50 98 THR A CA 1
ATOM 739 C C . THR A 1 98 ? 13.618 7.600 2.729 1.00 71.50 98 THR A C 1
ATOM 741 O O . THR A 1 98 ? 12.792 8.524 2.744 1.00 71.50 98 THR A O 1
ATOM 744 N N . PRO A 1 99 ? 14.556 7.482 3.689 1.00 66.19 99 PRO A N 1
ATOM 745 C CA . PRO A 1 99 ? 14.736 8.482 4.735 1.00 66.19 99 PRO A CA 1
ATOM 746 C C . PRO A 1 99 ? 14.987 9.870 4.127 1.00 66.19 99 PRO A C 1
ATOM 748 O O . PRO A 1 99 ? 15.777 10.008 3.199 1.00 66.19 99 PRO A O 1
ATOM 751 N N . GLY A 1 100 ? 14.304 10.899 4.634 1.00 62.41 100 GLY A N 1
ATOM 752 C CA . GLY A 1 100 ? 14.471 12.286 4.173 1.00 62.41 100 GLY A CA 1
ATOM 753 C C . GLY A 1 100 ? 13.659 12.679 2.933 1.00 62.41 100 GLY A C 1
ATOM 754 O O . GLY A 1 100 ? 13.668 13.849 2.558 1.00 62.41 100 GLY A O 1
ATOM 755 N N . PHE A 1 101 ? 12.911 11.759 2.317 1.00 67.75 101 PHE A N 1
ATOM 756 C CA . PHE A 1 101 ? 12.057 12.099 1.180 1.00 67.75 101 PHE A CA 1
ATOM 757 C C . PHE A 1 101 ? 10.731 12.725 1.638 1.00 67.75 101 PHE A C 1
ATOM 759 O O . PHE A 1 101 ? 9.964 12.111 2.387 1.00 67.75 101 PHE A O 1
ATOM 766 N N . TRP A 1 102 ? 10.435 13.947 1.178 1.00 66.44 102 TRP A N 1
ATOM 767 C CA . TRP A 1 102 ? 9.298 14.733 1.679 1.00 66.44 102 TRP A CA 1
ATOM 768 C C . TRP A 1 102 ? 7.936 14.078 1.413 1.00 66.44 102 TRP A C 1
ATOM 770 O O . TRP A 1 102 ? 7.007 14.260 2.196 1.00 66.44 102 TRP A O 1
ATOM 780 N N . LEU A 1 103 ? 7.808 13.289 0.336 1.00 67.12 103 LEU A N 1
ATOM 781 C CA . LEU A 1 103 ? 6.536 12.657 -0.037 1.00 67.12 103 LEU A CA 1
ATOM 782 C C . LEU A 1 103 ? 6.128 11.533 0.923 1.00 67.12 103 LEU A C 1
ATOM 784 O O . LEU A 1 103 ? 4.961 11.131 0.907 1.00 67.12 103 LEU A O 1
ATOM 788 N N . LYS A 1 104 ? 7.066 11.019 1.741 1.00 83.06 104 LYS A N 1
ATOM 789 C CA . LYS A 1 104 ? 6.869 9.832 2.594 1.00 83.06 104 LYS A CA 1
ATOM 790 C C . LYS A 1 104 ? 6.184 8.691 1.825 1.00 83.06 104 LYS A C 1
ATOM 792 O O . LYS A 1 104 ? 5.258 8.058 2.324 1.00 83.06 104 LYS A O 1
ATOM 797 N N . ALA A 1 105 ? 6.602 8.503 0.577 1.00 86.50 105 ALA A N 1
ATOM 798 C CA . ALA A 1 105 ? 6.085 7.515 -0.353 1.00 86.50 105 ALA A CA 1
ATOM 799 C C . ALA A 1 105 ? 7.262 6.887 -1.100 1.00 86.50 105 ALA A C 1
ATOM 801 O O . ALA A 1 105 ? 8.255 7.563 -1.377 1.00 86.50 105 ALA A O 1
ATOM 802 N N . MET A 1 106 ? 7.142 5.605 -1.414 1.00 90.88 106 MET A N 1
ATOM 803 C CA . MET A 1 106 ? 8.054 4.910 -2.311 1.00 90.88 106 MET A CA 1
ATOM 804 C C . MET A 1 106 ? 7.706 5.274 -3.756 1.00 90.88 106 MET A C 1
ATOM 806 O O . MET A 1 106 ? 6.528 5.339 -4.101 1.00 90.88 106 MET A O 1
ATOM 810 N N . VAL A 1 107 ? 8.717 5.499 -4.591 1.00 90.88 107 VAL A N 1
ATOM 811 C CA . VAL A 1 107 ? 8.546 5.695 -6.036 1.00 90.88 107 VAL A CA 1
ATOM 812 C C . VAL A 1 107 ? 8.864 4.380 -6.738 1.00 90.88 107 VAL A C 1
ATOM 814 O O . VAL A 1 107 ? 9.914 3.791 -6.485 1.00 90.88 107 VAL A O 1
ATOM 817 N N . VAL A 1 108 ? 7.970 3.926 -7.612 1.00 91.31 108 VAL A N 1
ATOM 818 C CA . VAL A 1 108 ? 8.185 2.772 -8.492 1.00 91.31 108 VAL A CA 1
ATOM 819 C C . VAL A 1 108 ? 7.968 3.233 -9.922 1.00 91.31 108 VAL A C 1
ATOM 821 O O . VAL A 1 108 ? 6.841 3.491 -10.322 1.00 91.31 108 VAL A O 1
ATOM 824 N N . ASP A 1 109 ? 9.052 3.386 -10.673 1.00 89.81 109 ASP A N 1
ATOM 825 C CA . ASP A 1 109 ? 9.064 3.985 -12.013 1.00 89.81 109 ASP A CA 1
ATOM 826 C C . ASP A 1 109 ? 9.880 3.159 -13.027 1.00 89.81 109 ASP A C 1
ATOM 828 O O . ASP A 1 109 ? 10.268 3.648 -14.089 1.00 89.81 109 ASP A O 1
ATOM 832 N N . GLY A 1 110 ? 10.192 1.912 -12.670 1.00 86.12 110 GLY A N 1
ATOM 833 C CA . GLY A 1 110 ? 10.983 0.988 -13.480 1.00 86.12 110 GLY A CA 1
ATOM 834 C C . GLY A 1 110 ? 12.501 1.136 -13.376 1.00 86.12 110 GLY A C 1
ATOM 835 O O . GLY A 1 110 ? 13.206 0.345 -13.990 1.00 86.12 110 GLY A O 1
ATOM 836 N N . ASN A 1 111 ? 13.030 2.099 -12.610 1.00 86.69 111 ASN A N 1
ATOM 837 C CA . ASN A 1 111 ? 14.476 2.184 -12.348 1.00 86.69 111 ASN A CA 1
ATOM 838 C C . ASN A 1 111 ? 14.946 1.233 -11.228 1.00 86.69 111 ASN A C 1
ATOM 840 O O . ASN A 1 111 ? 16.147 1.079 -11.007 1.00 86.69 111 ASN A O 1
ATOM 844 N N . GLY A 1 112 ? 14.008 0.656 -10.471 1.00 83.12 112 GLY A N 1
ATOM 845 C CA . GLY A 1 112 ? 14.286 -0.272 -9.375 1.00 83.12 112 GLY A CA 1
ATOM 846 C C . GLY A 1 112 ? 14.499 -1.716 -9.836 1.00 83.12 112 GLY A C 1
ATOM 847 O O . GLY A 1 112 ? 14.389 -2.038 -11.013 1.00 83.12 112 GLY A O 1
ATOM 848 N N . GLU A 1 113 ? 14.762 -2.603 -8.875 1.00 80.75 113 GLU A N 1
ATOM 849 C CA . GLU A 1 113 ? 14.989 -4.038 -9.121 1.00 80.75 113 GLU A CA 1
ATOM 850 C C . GLU A 1 113 ? 13.784 -4.731 -9.785 1.00 80.75 113 GLU A C 1
ATOM 852 O O . GLU A 1 113 ? 13.960 -5.655 -10.574 1.00 80.75 113 GLU A O 1
ATOM 857 N N . TYR A 1 114 ? 12.563 -4.270 -9.489 1.00 85.25 114 TYR A N 1
ATOM 858 C CA . TYR A 1 114 ? 11.327 -4.882 -9.970 1.00 85.25 114 TYR A CA 1
ATOM 859 C C . TYR A 1 114 ? 10.301 -3.838 -10.436 1.00 85.25 114 TYR A C 1
ATOM 861 O O . TYR A 1 114 ? 10.202 -2.768 -9.822 1.00 85.25 114 TYR A O 1
ATOM 869 N N . PRO A 1 115 ? 9.502 -4.155 -11.475 1.00 88.56 115 PRO A N 1
ATOM 870 C CA . PRO A 1 115 ? 8.378 -3.327 -11.902 1.00 88.56 115 PRO A CA 1
ATOM 871 C C . PRO A 1 115 ? 7.224 -3.381 -10.891 1.00 88.56 115 PRO A C 1
ATOM 873 O O . PRO A 1 115 ? 7.173 -4.252 -10.017 1.00 88.56 115 PRO A O 1
ATOM 876 N N . PHE A 1 116 ? 6.268 -2.462 -11.032 1.00 90.94 116 PHE A N 1
ATOM 877 C CA . PHE A 1 116 ? 5.129 -2.342 -10.120 1.00 90.94 116 PHE A CA 1
ATOM 878 C C . PHE A 1 116 ? 4.316 -3.636 -10.019 1.00 90.94 116 PHE A C 1
ATOM 880 O O . PHE A 1 116 ? 4.038 -4.087 -8.915 1.00 90.94 116 PHE A O 1
ATOM 887 N N . GLU A 1 117 ? 4.009 -4.267 -11.148 1.00 89.00 117 GLU A N 1
ATOM 888 C CA . GLU A 1 117 ? 3.174 -5.470 -11.250 1.00 89.00 117 GLU A CA 1
ATOM 889 C C . GLU A 1 117 ? 3.847 -6.707 -10.640 1.00 89.00 117 GLU A C 1
ATOM 891 O O . GLU A 1 117 ? 3.185 -7.664 -10.253 1.00 89.00 117 GLU A O 1
ATOM 896 N N . PHE A 1 118 ? 5.178 -6.695 -10.529 1.00 89.00 118 PHE A N 1
ATOM 897 C CA . PHE A 1 118 ? 5.906 -7.733 -9.803 1.00 89.00 118 PHE A CA 1
ATOM 898 C C . PHE A 1 118 ? 5.855 -7.492 -8.289 1.00 89.00 118 PHE A C 1
ATOM 900 O O . PHE A 1 118 ? 5.807 -8.433 -7.496 1.00 89.00 118 PHE A O 1
ATOM 907 N N . LEU A 1 119 ? 5.883 -6.225 -7.873 1.00 91.44 119 LEU A N 1
ATOM 908 C CA . LEU A 1 119 ? 5.881 -5.841 -6.466 1.00 91.44 119 LEU A CA 1
ATOM 909 C C . LEU A 1 119 ? 4.490 -5.918 -5.842 1.00 91.44 119 LEU A C 1
ATOM 911 O O . LEU A 1 119 ? 4.376 -6.319 -4.683 1.00 91.44 119 LEU A O 1
ATOM 915 N N . CYS A 1 120 ? 3.460 -5.513 -6.579 1.00 92.62 120 CYS A N 1
ATOM 916 C CA . CYS A 1 120 ? 2.122 -5.253 -6.077 1.00 92.62 120 CYS A CA 1
ATOM 917 C C . CYS A 1 120 ? 1.057 -5.690 -7.083 1.00 92.62 120 CYS A C 1
ATOM 919 O O . CYS A 1 120 ? 1.176 -5.449 -8.280 1.00 92.62 120 CYS A O 1
ATOM 921 N N . ASN A 1 121 ? -0.022 -6.260 -6.558 1.00 91.38 121 ASN A N 1
ATOM 922 C CA . ASN A 1 121 ? -1.248 -6.536 -7.294 1.00 91.38 121 ASN A CA 1
ATOM 923 C C . ASN A 1 121 ? -2.387 -5.709 -6.714 1.00 91.38 121 ASN A C 1
ATOM 925 O O . ASN A 1 121 ? -2.324 -5.295 -5.553 1.00 91.38 121 ASN A O 1
ATOM 929 N N . ASP A 1 122 ? -3.439 -5.504 -7.503 1.00 89.56 122 ASP A N 1
ATOM 930 C CA . ASP A 1 122 ? -4.675 -4.930 -6.980 1.00 89.56 122 ASP A CA 1
ATOM 931 C C . ASP A 1 122 ? -5.157 -5.743 -5.782 1.00 89.56 122 ASP A C 1
ATOM 933 O O . ASP A 1 122 ? -5.154 -6.980 -5.797 1.00 89.56 122 ASP A O 1
ATOM 937 N N . ALA A 1 123 ? -5.514 -5.032 -4.713 1.00 85.12 123 ALA A N 1
ATOM 938 C CA . ALA A 1 123 ? -6.181 -5.684 -3.607 1.00 85.12 123 ALA A CA 1
ATOM 939 C C . ALA A 1 123 ? -7.532 -6.197 -4.125 1.00 85.12 123 ALA A C 1
ATOM 941 O O . ALA A 1 123 ? -8.191 -5.478 -4.878 1.00 85.12 123 ALA A O 1
ATOM 942 N N . PRO A 1 124 ? -7.946 -7.421 -3.758 1.00 74.06 124 PRO A N 1
ATOM 943 C CA . PRO A 1 124 ? -9.263 -7.907 -4.134 1.00 74.06 124 PRO A CA 1
ATOM 944 C C . PRO A 1 124 ? -10.319 -6.910 -3.657 1.00 74.06 124 PRO A C 1
ATOM 946 O O . PRO A 1 124 ? -10.230 -6.411 -2.528 1.00 74.06 124 PRO A O 1
ATOM 949 N N . ASP A 1 125 ? -11.291 -6.624 -4.527 1.00 59.19 125 ASP A N 1
ATOM 950 C CA . ASP A 1 125 ? -12.390 -5.721 -4.206 1.00 59.19 125 ASP A CA 1
ATOM 951 C C . ASP A 1 125 ? -13.047 -6.151 -2.893 1.00 59.19 125 ASP A C 1
ATOM 953 O O . ASP A 1 125 ? -13.313 -7.335 -2.651 1.00 59.19 125 ASP A O 1
ATOM 957 N N . PHE A 1 126 ? -13.289 -5.174 -2.023 1.00 60.09 126 PHE A N 1
ATOM 958 C CA . PHE A 1 126 ? -14.006 -5.413 -0.784 1.00 60.09 126 PHE A CA 1
ATOM 959 C C . PHE A 1 126 ? -15.445 -5.771 -1.125 1.00 60.09 126 PHE A C 1
ATOM 961 O O . PHE A 1 126 ? -16.127 -5.018 -1.823 1.00 60.09 126 PHE A O 1
ATOM 968 N N . ASN A 1 127 ? -15.908 -6.924 -0.647 1.00 52.88 127 ASN A N 1
ATOM 969 C CA . ASN A 1 127 ? -17.297 -7.296 -0.824 1.00 52.88 127 ASN A CA 1
ATOM 970 C C . ASN A 1 127 ? -18.162 -6.280 -0.054 1.00 52.88 127 ASN A C 1
ATOM 972 O O . ASN A 1 127 ? -18.040 -6.203 1.166 1.00 52.88 127 ASN A O 1
ATOM 976 N N . PRO A 1 128 ? -19.033 -5.498 -0.714 1.00 46.44 128 PRO A N 1
ATOM 977 C CA . PRO A 1 128 ? -19.840 -4.482 -0.044 1.00 46.44 128 PRO A CA 1
ATOM 978 C C . PRO A 1 128 ? -20.830 -5.062 0.980 1.00 46.44 128 PRO A C 1
ATOM 980 O O . PRO A 1 128 ? -21.376 -4.306 1.777 1.00 46.44 128 PRO A O 1
ATOM 983 N N . THR A 1 129 ? -21.048 -6.385 1.017 1.00 47.38 129 THR A N 1
ATOM 984 C CA . THR A 1 129 ? -21.780 -7.035 2.118 1.00 47.38 129 THR A CA 1
ATOM 985 C C . THR A 1 129 ? -20.975 -7.161 3.414 1.00 47.38 129 THR A C 1
ATOM 987 O O . THR A 1 129 ? -21.540 -7.580 4.417 1.00 47.38 129 THR A O 1
ATOM 990 N N . TRP A 1 130 ? -19.682 -6.824 3.417 1.00 46.62 130 TRP A N 1
ATOM 991 C CA . TRP A 1 130 ? -18.795 -6.891 4.587 1.00 46.62 130 TRP A CA 1
ATOM 992 C C . TRP A 1 130 ? -18.694 -5.572 5.362 1.00 46.62 130 TRP A C 1
ATOM 994 O O . TRP A 1 130 ? -17.821 -5.464 6.210 1.00 46.62 130 TRP A O 1
ATOM 1004 N N . GLY A 1 131 ? -19.579 -4.608 5.068 1.00 41.56 131 GLY A N 1
ATOM 1005 C CA . GLY A 1 131 ? -20.007 -3.516 5.954 1.00 41.56 131 GLY A CA 1
ATOM 1006 C C . GLY A 1 131 ? -18.943 -2.686 6.692 1.00 41.56 131 GLY A C 1
ATOM 1007 O O . GLY A 1 131 ? -17.762 -2.687 6.366 1.00 41.56 131 GLY A O 1
ATOM 1008 N N . ASP A 1 132 ? -19.411 -1.872 7.640 1.00 47.34 132 ASP A N 1
ATOM 1009 C CA . ASP A 1 132 ? -18.606 -0.970 8.486 1.00 47.34 132 ASP A CA 1
ATOM 1010 C C . ASP A 1 132 ? -17.666 -1.804 9.412 1.00 47.34 132 ASP A C 1
ATOM 1012 O O . ASP A 1 132 ? -17.773 -3.023 9.432 1.00 47.34 132 ASP A O 1
ATOM 1016 N N . PRO A 1 133 ? -16.754 -1.222 10.221 1.00 50.22 133 PRO A N 1
ATOM 1017 C CA . PRO A 1 133 ? -15.744 -1.919 11.040 1.00 50.22 133 PRO A CA 1
ATOM 1018 C C . PRO A 1 133 ? -16.221 -3.138 11.858 1.00 50.22 133 PRO A C 1
ATOM 1020 O O . PRO A 1 133 ? -15.421 -3.989 12.229 1.00 50.22 133 PRO A O 1
ATOM 1023 N N . THR A 1 134 ? -17.515 -3.221 12.175 1.00 50.50 134 THR A N 1
ATOM 1024 C CA . THR A 1 134 ? -18.162 -4.363 12.842 1.00 50.50 134 THR A CA 1
ATOM 1025 C C . THR A 1 134 ? -18.325 -5.608 11.963 1.00 50.50 134 THR A C 1
ATOM 1027 O O . THR A 1 134 ? -18.566 -6.691 12.493 1.00 50.50 134 THR A O 1
ATOM 1030 N N . ASP A 1 135 ? -18.158 -5.470 10.652 1.00 51.94 135 ASP A N 1
ATOM 1031 C CA . ASP A 1 135 ? -18.455 -6.474 9.631 1.00 51.94 135 ASP A CA 1
ATOM 1032 C C . ASP A 1 135 ? -17.189 -7.019 8.937 1.00 51.94 135 ASP A C 1
ATOM 1034 O O . ASP A 1 135 ? -17.281 -7.902 8.080 1.00 51.94 135 ASP A O 1
ATOM 1038 N N . CYS A 1 136 ? -15.989 -6.573 9.346 1.00 56.16 136 CYS A N 1
ATOM 1039 C CA . CYS A 1 136 ? -14.718 -7.125 8.867 1.00 56.16 136 CYS A CA 1
ATOM 1040 C C . CYS A 1 136 ? -14.500 -8.550 9.444 1.00 56.16 136 CYS A C 1
ATOM 1042 O O . CYS A 1 136 ? -13.716 -8.740 10.382 1.00 56.16 136 CYS A O 1
ATOM 1044 N N . GLN A 1 137 ? -15.214 -9.552 8.914 1.00 51.84 137 GLN A N 1
ATOM 1045 C CA . GLN A 1 137 ? -15.073 -10.982 9.248 1.00 51.84 137 GLN A CA 1
ATOM 1046 C C . GLN A 1 137 ? -13.980 -11.664 8.410 1.00 51.84 137 GLN A C 1
ATOM 1048 O O . GLN A 1 137 ? -13.920 -11.521 7.168 1.00 51.84 137 GLN A O 1
#

Foldseek 3Di:
DPVPPVVVVVVVVVVVVVVVVVLVVCQQWFFFFFFCPPPVQQQFKWFKAFPAADPPQRATKIWIDTFRYHHPQRRTGHCGPLPGDFIKGFGPPPFDADPPDPSSTDIAHPPDPDHPVNGIDGGPGDDPVQDTSVSSD

Sequence (137 aa):
MLLSIRSILVLTIIACGFTAADLATDQKKKCTYGCGRANSAMREAGCALRVGRNEKTHQDSWLLKKGNPTEGHPGYYNCLGTGMNRPVCCLNKKIVYTPGFWLKAMVVDGNGEYPFEFLCNDAPDFNPTWGDPTDCQ

pLDDT: mean 78.26, std 15.58, range [41.56, 94.75]